Protein AF-A0A5J4ZQ30-F1 (afdb_monomer_lite)

Structure (mmCIF, N/CA/C/O backbone):
data_AF-A0A5J4ZQ30-F1
#
_entry.id   AF-A0A5J4ZQ30-F1
#
loop_
_atom_site.group_PDB
_atom_site.id
_atom_site.type_symbol
_atom_site.label_atom_id
_atom_site.label_alt_id
_atom_site.label_comp_id
_atom_site.label_asym_id
_atom_site.label_entity_id
_atom_site.label_seq_id
_atom_site.pdbx_PDB_ins_code
_atom_site.Cartn_x
_atom_site.Cartn_y
_atom_site.Cartn_z
_atom_site.occupancy
_atom_site.B_iso_or_equiv
_atom_site.auth_seq_id
_atom_site.auth_comp_id
_atom_site.auth_asym_id
_atom_site.auth_atom_id
_atom_site.pdbx_PDB_model_num
ATOM 1 N N . MET A 1 1 ? -1.493 -7.042 -0.858 1.00 47.53 1 MET A N 1
ATOM 2 C CA . MET A 1 1 ? -2.276 -6.103 -0.023 1.00 47.53 1 MET A CA 1
ATOM 3 C C . MET A 1 1 ? -3.724 -6.151 -0.494 1.00 47.53 1 MET A C 1
ATOM 5 O O . MET A 1 1 ? -3.952 -6.159 -1.697 1.00 47.53 1 MET A O 1
ATOM 9 N N . LEU A 1 2 ? -4.691 -6.292 0.412 1.00 52.88 2 LEU A N 1
ATOM 10 C CA . LEU A 1 2 ? -6.109 -6.407 0.055 1.00 52.88 2 LEU A CA 1
ATOM 11 C C . LEU A 1 2 ? -6.750 -5.019 0.089 1.00 52.88 2 LEU A C 1
ATOM 13 O O . LEU A 1 2 ? -6.665 -4.345 1.110 1.00 52.88 2 LEU A O 1
ATOM 17 N N . LEU A 1 3 ? -7.400 -4.600 -0.999 1.00 56.97 3 LEU A N 1
ATOM 18 C CA . LEU A 1 3 ? -8.279 -3.435 -0.944 1.00 56.97 3 LEU A CA 1
ATOM 19 C C . LEU A 1 3 ? -9.599 -3.862 -0.299 1.00 56.97 3 LEU A C 1
ATOM 21 O O . LEU A 1 3 ? -10.308 -4.726 -0.824 1.00 56.97 3 LEU A O 1
ATOM 25 N N . LEU A 1 4 ? -9.902 -3.265 0.847 1.00 64.25 4 LEU A N 1
ATOM 26 C CA . LEU A 1 4 ? -11.164 -3.429 1.553 1.00 64.25 4 LEU A CA 1
ATOM 27 C C . LEU A 1 4 ? -12.031 -2.214 1.235 1.00 64.25 4 LEU A C 1
ATOM 29 O O . LEU A 1 4 ? -11.606 -1.080 1.433 1.00 64.25 4 LEU A O 1
ATOM 33 N N . ILE A 1 5 ? -13.229 -2.450 0.705 1.00 61.44 5 ILE A N 1
ATOM 34 C CA . ILE A 1 5 ? -14.164 -1.377 0.368 1.00 61.44 5 ILE A CA 1
ATOM 35 C C . ILE A 1 5 ? -15.207 -1.301 1.482 1.00 61.44 5 ILE A C 1
ATOM 37 O O . ILE A 1 5 ? -15.961 -2.256 1.685 1.00 61.44 5 ILE A O 1
ATOM 41 N N . ILE A 1 6 ? -15.254 -0.166 2.185 1.00 65.19 6 ILE A N 1
ATOM 42 C CA . ILE A 1 6 ? -16.425 0.235 2.972 1.00 65.19 6 ILE A CA 1
ATOM 43 C C . ILE A 1 6 ? -17.376 0.951 2.020 1.00 65.19 6 ILE A C 1
ATOM 45 O O . ILE A 1 6 ? -16.995 1.910 1.355 1.00 65.19 6 ILE A O 1
ATOM 49 N N . LEU A 1 7 ? -18.614 0.472 1.942 1.00 67.00 7 LEU A N 1
ATOM 50 C CA . LEU A 1 7 ? -19.614 1.005 1.014 1.00 67.00 7 LEU A CA 1
ATOM 51 C C . LEU A 1 7 ? -20.437 2.159 1.600 1.00 67.00 7 LEU A C 1
ATOM 53 O O . LEU A 1 7 ? -21.096 2.871 0.850 1.00 67.00 7 LEU A O 1
ATOM 57 N N . LEU A 1 8 ? -20.417 2.339 2.923 1.00 81.00 8 LEU A N 1
ATOM 58 C CA . LEU A 1 8 ? -21.284 3.278 3.632 1.00 81.00 8 LEU A CA 1
ATOM 59 C C . LEU A 1 8 ? -20.467 4.245 4.487 1.00 81.00 8 LEU A C 1
ATOM 61 O O . LEU A 1 8 ? -19.698 3.821 5.349 1.00 81.00 8 LEU A O 1
ATOM 65 N N . GLN A 1 9 ? -20.699 5.542 4.291 1.00 84.75 9 GLN A N 1
ATOM 66 C CA . GLN A 1 9 ? -20.077 6.609 5.078 1.00 84.75 9 GLN A CA 1
ATOM 67 C C . GLN A 1 9 ? -20.341 6.447 6.583 1.00 84.75 9 GLN A C 1
ATOM 69 O O . GLN A 1 9 ? -19.424 6.595 7.382 1.00 84.75 9 GLN A O 1
ATOM 74 N N . SER A 1 10 ? -21.554 6.042 6.966 1.00 88.12 10 SER A N 1
ATOM 75 C CA . SER A 1 10 ? -21.931 5.832 8.370 1.00 88.12 10 SER A CA 1
ATOM 76 C C . SER A 1 10 ? -21.100 4.754 9.076 1.00 88.12 10 SER A C 1
ATOM 78 O O . SER A 1 10 ? -20.827 4.862 10.269 1.00 88.12 10 SER A O 1
ATOM 80 N N . LEU A 1 11 ? -20.650 3.720 8.355 1.00 89.31 11 LEU A N 1
ATOM 81 C CA . LEU A 1 11 ? -19.753 2.704 8.916 1.00 89.31 11 LEU A CA 1
ATOM 82 C C . LEU A 1 11 ? -18.350 3.266 9.150 1.00 89.31 11 LEU A C 1
ATOM 84 O O . LEU A 1 11 ? -17.712 2.899 10.133 1.00 89.31 11 LEU A O 1
ATOM 88 N N . LEU A 1 12 ? -17.881 4.160 8.273 1.00 88.44 12 LEU A N 1
ATOM 89 C CA . LEU A 1 12 ? -16.599 4.838 8.449 1.00 88.44 12 LEU A CA 1
ATOM 90 C C . LEU A 1 12 ? -16.647 5.799 9.645 1.00 88.44 12 LEU A C 1
ATOM 92 O O . LEU A 1 12 ? -15.749 5.776 10.480 1.00 88.44 12 LEU A O 1
ATOM 96 N N . GLU A 1 13 ? -17.719 6.582 9.767 1.00 90.81 13 GLU A N 1
ATOM 97 C CA . GLU A 1 13 ? -17.960 7.467 10.914 1.00 90.81 13 GLU A CA 1
ATOM 98 C C . GLU A 1 13 ? -18.007 6.686 12.232 1.00 90.81 13 GLU A C 1
ATOM 100 O O . GLU A 1 13 ? -17.417 7.115 13.221 1.00 90.81 13 GLU A O 1
ATOM 105 N N . LYS A 1 14 ? -18.629 5.498 12.231 1.00 92.25 14 LYS A N 1
ATOM 106 C CA . LYS A 1 14 ? -18.677 4.609 13.400 1.00 92.25 14 LYS A CA 1
ATOM 107 C C . LYS A 1 14 ? -17.282 4.193 13.879 1.00 92.25 14 LYS A C 1
ATOM 109 O O . LYS A 1 14 ? -17.037 4.172 15.082 1.00 92.25 14 LYS A O 1
ATOM 114 N N . ILE A 1 15 ? -16.378 3.838 12.963 1.00 94.38 15 ILE A N 1
ATOM 115 C CA . ILE A 1 15 ? -15.047 3.326 13.332 1.00 94.38 15 ILE A CA 1
ATOM 116 C C . ILE A 1 15 ? -14.009 4.424 13.536 1.00 94.38 15 ILE A C 1
ATOM 118 O O . ILE A 1 15 ? -13.027 4.177 14.230 1.00 94.38 15 ILE A O 1
ATOM 122 N N . ALA A 1 16 ? -14.197 5.610 12.950 1.00 94.19 16 ALA A N 1
ATOM 123 C CA . ALA A 1 16 ? -13.187 6.667 12.921 1.00 94.19 16 ALA A CA 1
ATOM 124 C C . ALA A 1 16 ? -12.626 7.045 14.310 1.00 94.19 16 ALA A C 1
ATOM 126 O O . ALA A 1 16 ? -11.402 7.119 14.429 1.00 94.19 16 ALA A O 1
ATOM 127 N N . PRO A 1 17 ? -13.437 7.199 15.382 1.00 95.81 17 PRO A N 1
ATOM 128 C CA . PRO A 1 17 ? -12.906 7.521 16.709 1.00 95.81 17 PRO A CA 1
ATOM 129 C C . PRO A 1 17 ? -12.007 6.413 17.275 1.00 95.81 17 PRO A C 1
ATOM 131 O O . PRO A 1 17 ? -10.926 6.678 17.798 1.00 95.81 17 PRO A O 1
ATOM 134 N N . THR A 1 18 ? -12.429 5.154 17.139 1.00 96.75 18 THR A N 1
ATOM 135 C CA . THR A 1 18 ? -11.664 3.992 17.615 1.00 96.75 18 THR A CA 1
ATOM 136 C C . THR A 1 18 ? -10.419 3.758 16.773 1.00 96.75 18 THR A C 1
ATOM 138 O O . THR A 1 18 ? -9.367 3.454 17.323 1.00 96.75 18 THR A O 1
ATOM 141 N N . TRP A 1 19 ? -10.514 3.944 15.457 1.00 96.38 19 TRP A N 1
ATOM 142 C CA . TRP A 1 19 ? -9.368 3.879 14.560 1.00 96.38 19 TRP A CA 1
ATOM 143 C C . TRP A 1 19 ? -8.306 4.903 14.958 1.00 96.38 19 TRP A C 1
ATOM 145 O O . TRP A 1 19 ? -7.162 4.516 15.168 1.00 96.38 19 TRP A O 1
ATOM 155 N N . MET A 1 20 ? -8.689 6.167 15.158 1.00 95.19 20 MET A N 1
ATOM 156 C CA . MET A 1 20 ? -7.768 7.211 15.614 1.00 95.19 20 MET A CA 1
ATOM 157 C C . MET A 1 20 ? -7.118 6.846 16.953 1.00 95.19 20 MET A C 1
ATOM 159 O O . MET A 1 20 ? -5.899 6.911 17.090 1.00 95.19 20 MET A O 1
ATOM 163 N N . SER A 1 21 ? -7.919 6.409 17.929 1.00 96.81 21 SER A N 1
ATOM 164 C CA . SER A 1 21 ? -7.415 6.042 19.254 1.00 96.81 21 SER A CA 1
ATOM 165 C C . SER A 1 21 ? -6.428 4.875 19.213 1.00 96.81 21 SER A C 1
ATOM 167 O O . SER A 1 21 ? -5.428 4.913 19.925 1.00 96.81 21 SER A O 1
ATOM 169 N N . ILE A 1 22 ? -6.695 3.844 18.405 1.00 95.19 22 ILE A N 1
ATOM 170 C CA . ILE A 1 22 ? -5.803 2.686 18.271 1.00 95.19 22 ILE A CA 1
ATOM 171 C C . ILE A 1 22 ? -4.525 3.085 17.548 1.00 95.19 22 ILE A C 1
ATOM 173 O O . ILE A 1 22 ? -3.449 2.739 18.019 1.00 95.19 22 ILE A O 1
ATOM 177 N N . SER A 1 23 ? -4.626 3.832 16.445 1.00 94.50 23 SER A N 1
ATOM 178 C CA . SER A 1 23 ? -3.451 4.286 15.698 1.00 94.50 23 SER A CA 1
ATOM 179 C C . SER A 1 23 ? -2.521 5.107 16.590 1.00 94.50 23 SER A C 1
ATOM 181 O O . SER A 1 23 ? -1.344 4.790 16.681 1.00 94.50 23 SER A O 1
ATOM 183 N N . LEU A 1 24 ? -3.048 6.081 17.342 1.00 94.88 24 LEU A N 1
ATOM 184 C CA . LEU A 1 24 ? -2.242 6.856 18.293 1.00 94.88 24 LEU A CA 1
ATOM 185 C C . LEU A 1 24 ? -1.644 5.985 19.403 1.00 94.88 24 LEU A C 1
ATOM 187 O O . LEU A 1 24 ? -0.490 6.173 19.777 1.00 94.88 24 LEU A O 1
ATOM 191 N N . GLY A 1 25 ? -2.418 5.029 19.924 1.00 95.62 25 GLY A N 1
ATOM 192 C CA . GLY A 1 25 ? -1.939 4.096 20.941 1.00 95.62 25 GLY A CA 1
ATOM 193 C C . GLY A 1 25 ? -0.770 3.247 20.446 1.00 95.62 25 GLY A C 1
ATOM 194 O O . GLY A 1 25 ? 0.224 3.125 21.151 1.00 95.62 25 GLY A O 1
ATOM 195 N N . MET A 1 26 ? -0.864 2.718 19.223 1.00 94.31 26 MET A N 1
ATOM 196 C CA . MET A 1 26 ? 0.211 1.938 18.610 1.00 94.31 26 MET A CA 1
ATOM 197 C C . MET A 1 26 ? 1.423 2.818 18.263 1.00 94.31 26 MET A C 1
ATOM 199 O O . MET A 1 26 ? 2.554 2.403 18.451 1.00 94.31 26 MET A O 1
ATOM 203 N N . THR A 1 27 ? 1.224 4.047 17.778 1.00 93.25 27 THR A N 1
ATOM 204 C CA . THR A 1 27 ? 2.344 4.962 17.488 1.00 93.25 27 THR A CA 1
ATOM 205 C C . THR A 1 27 ? 3.114 5.345 18.753 1.00 93.25 27 THR A C 1
ATOM 207 O O . THR A 1 27 ? 4.331 5.499 18.718 1.00 93.25 27 THR A O 1
ATOM 210 N N . ASN A 1 28 ? 2.421 5.493 19.883 1.00 95.38 28 ASN A N 1
ATOM 211 C CA . ASN A 1 28 ? 3.051 5.849 21.156 1.00 95.38 28 ASN A CA 1
ATOM 212 C C . ASN A 1 28 ? 3.705 4.655 21.868 1.00 95.38 28 ASN A C 1
ATOM 214 O O . ASN A 1 28 ? 4.413 4.850 22.857 1.00 95.38 28 ASN A O 1
ATOM 218 N N . ASP A 1 29 ? 3.459 3.434 21.401 1.00 95.69 29 ASP A N 1
ATOM 219 C CA . ASP A 1 29 ? 4.046 2.220 21.945 1.00 95.69 29 ASP A CA 1
ATOM 220 C C . ASP A 1 29 ? 5.260 1.791 21.110 1.00 95.69 29 ASP A C 1
ATOM 222 O O . ASP A 1 29 ? 5.173 1.518 19.915 1.00 95.69 29 ASP A O 1
ATOM 226 N N . GLN A 1 30 ? 6.427 1.721 21.754 1.00 95.25 30 GLN A N 1
ATOM 227 C CA . GLN A 1 30 ? 7.700 1.511 21.061 1.00 95.25 30 GLN A CA 1
ATOM 228 C C . GLN A 1 30 ? 7.784 0.148 20.357 1.00 95.25 30 GLN A C 1
ATOM 230 O O . GLN A 1 30 ? 8.472 0.021 19.341 1.00 95.25 30 GLN A O 1
ATOM 235 N N . GLU A 1 31 ? 7.128 -0.883 20.894 1.0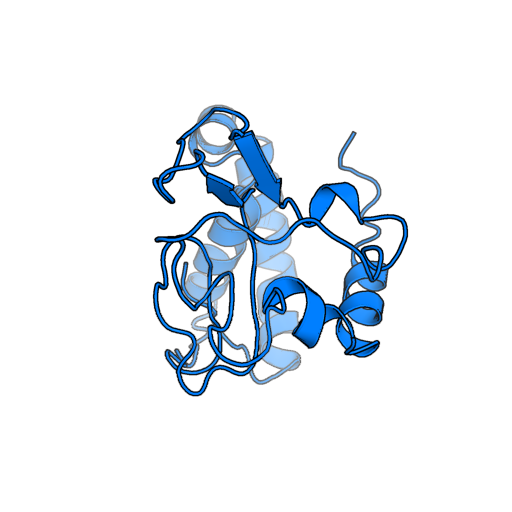0 95.50 31 GLU A N 1
ATOM 236 C CA . GLU A 1 31 ? 7.141 -2.219 20.301 1.00 95.50 31 GLU A CA 1
ATOM 237 C C . GLU A 1 31 ? 6.321 -2.243 19.009 1.00 95.50 31 GLU A C 1
ATOM 239 O O . GLU A 1 31 ? 6.813 -2.677 17.962 1.00 95.50 31 GLU A O 1
ATOM 244 N N . THR A 1 32 ? 5.095 -1.729 19.061 1.00 92.25 32 THR A N 1
ATOM 245 C CA . THR A 1 32 ? 4.185 -1.708 17.917 1.00 92.25 32 THR A CA 1
ATOM 246 C C . THR A 1 32 ? 4.606 -0.700 16.850 1.00 92.25 32 THR A C 1
ATOM 248 O O . THR A 1 32 ? 4.570 -1.052 15.668 1.00 92.25 32 THR A O 1
ATOM 251 N N . ASP A 1 33 ? 5.099 0.486 17.213 1.00 91.81 33 ASP A N 1
ATOM 252 C CA . ASP A 1 33 ? 5.647 1.447 16.248 1.00 91.81 33 ASP A CA 1
ATOM 253 C C . ASP A 1 33 ? 6.850 0.860 15.495 1.00 91.81 33 ASP A C 1
ATOM 255 O O . ASP A 1 33 ? 6.905 0.882 14.264 1.00 91.81 33 ASP A O 1
ATOM 259 N N . LYS A 1 34 ? 7.769 0.195 16.206 1.00 93.25 34 LYS A N 1
ATOM 260 C CA . LYS A 1 34 ? 8.910 -0.483 15.576 1.00 93.25 34 LYS A CA 1
ATOM 261 C C . LYS A 1 34 ? 8.481 -1.658 14.692 1.00 93.25 34 LYS A C 1
ATOM 263 O O . LYS A 1 34 ? 9.092 -1.889 13.648 1.00 93.25 34 LYS A O 1
ATOM 268 N N . ALA A 1 35 ? 7.478 -2.425 15.115 1.00 92.88 35 ALA A N 1
ATOM 269 C CA . ALA A 1 35 ? 7.018 -3.607 14.393 1.00 92.88 35 ALA A CA 1
ATOM 270 C C . ALA A 1 35 ? 6.234 -3.259 13.118 1.00 92.88 35 ALA A C 1
ATOM 272 O O . ALA A 1 35 ? 6.419 -3.907 12.086 1.00 92.88 35 ALA A O 1
ATOM 273 N N . PHE A 1 36 ? 5.357 -2.255 13.178 1.00 89.25 36 PHE A N 1
ATOM 274 C CA . PHE A 1 36 ? 4.434 -1.929 12.089 1.00 89.25 36 PHE A CA 1
ATOM 275 C C . PHE A 1 36 ? 4.852 -0.693 11.285 1.00 89.25 36 PHE A C 1
ATOM 277 O O . PHE A 1 36 ? 4.559 -0.625 10.089 1.00 89.25 36 PHE A O 1
ATOM 284 N N . GLY A 1 37 ? 5.553 0.265 11.891 1.00 90.88 37 GLY A N 1
ATOM 285 C CA . GLY A 1 37 ? 6.054 1.473 11.238 1.00 90.88 37 GLY A CA 1
ATOM 286 C C . GLY A 1 37 ? 4.998 2.188 10.391 1.00 90.88 37 GLY A C 1
ATOM 287 O O . GLY A 1 37 ? 3.845 2.342 10.780 1.00 90.88 37 GLY A O 1
ATOM 288 N N . TRP A 1 38 ? 5.363 2.575 9.167 1.00 84.50 38 TRP A N 1
ATOM 289 C CA . TRP A 1 38 ? 4.512 3.386 8.284 1.00 84.50 38 TRP A CA 1
ATOM 290 C C . TRP A 1 38 ? 3.193 2.722 7.829 1.00 84.50 38 TRP A C 1
ATOM 292 O O . TRP A 1 38 ? 2.347 3.408 7.260 1.00 84.50 38 TRP A O 1
ATOM 302 N N . VAL A 1 39 ? 2.993 1.413 8.047 1.00 87.75 39 VAL A N 1
ATOM 303 C CA . VAL A 1 39 ? 1.720 0.716 7.743 1.00 87.75 39 VAL A CA 1
ATOM 304 C C . VAL A 1 39 ? 0.807 0.558 8.962 1.00 87.75 39 VAL A C 1
ATOM 306 O O . VAL A 1 39 ? -0.282 -0.003 8.842 1.00 87.75 39 VAL A O 1
ATOM 309 N N . LEU A 1 40 ? 1.216 1.049 10.129 1.00 92.31 40 LEU A N 1
ATOM 310 C CA . LEU A 1 40 ? 0.507 0.912 11.401 1.00 92.31 40 LEU A CA 1
ATOM 311 C C . LEU A 1 40 ? -0.947 1.384 11.346 1.00 92.31 40 LEU A C 1
ATOM 313 O O . LEU A 1 40 ? -1.832 0.665 11.805 1.00 92.31 40 LEU A O 1
ATOM 317 N N . GLU A 1 41 ? -1.233 2.518 10.702 1.00 90.06 41 GLU A N 1
ATOM 318 C CA . GLU A 1 41 ? -2.609 3.016 10.573 1.00 90.06 41 GLU A CA 1
ATOM 319 C C . GLU A 1 41 ? -3.532 2.030 9.838 1.00 90.06 41 GLU A C 1
ATOM 321 O O . GLU A 1 41 ? -4.725 1.956 10.142 1.00 90.06 41 GLU A O 1
ATOM 326 N N . MET A 1 42 ? -2.996 1.230 8.904 1.00 90.81 42 MET A N 1
ATOM 327 C CA . MET A 1 42 ? -3.764 0.192 8.207 1.00 90.81 42 MET A CA 1
ATOM 328 C C . MET A 1 42 ? -4.154 -0.948 9.155 1.00 90.81 42 MET A C 1
ATOM 330 O O . MET A 1 42 ? -5.248 -1.505 9.034 1.00 90.81 42 MET A O 1
ATOM 334 N N . TYR A 1 43 ? -3.281 -1.282 10.109 1.00 91.88 43 TYR A N 1
ATOM 335 C CA . TYR A 1 43 ? -3.586 -2.243 11.168 1.00 91.88 43 TYR A CA 1
ATOM 336 C C . TYR A 1 43 ? -4.568 -1.652 12.179 1.00 91.88 43 TYR A C 1
ATOM 338 O O . TYR A 1 43 ? -5.548 -2.316 12.511 1.00 91.88 43 TYR A O 1
ATOM 346 N N . GLY A 1 44 ? -4.387 -0.390 12.580 1.00 93.56 44 GLY A N 1
ATOM 347 C CA . GLY A 1 44 ? -5.339 0.324 13.433 1.00 93.56 44 GLY A CA 1
ATOM 348 C C . GLY A 1 44 ? -6.755 0.317 12.848 1.00 93.56 44 GLY A C 1
ATOM 349 O O . GLY A 1 44 ? -7.722 0.023 13.551 1.00 93.56 44 GLY A O 1
ATOM 350 N N . TYR A 1 45 ? -6.881 0.524 11.533 1.00 92.12 45 TYR A N 1
ATOM 351 C CA . TYR A 1 45 ? -8.152 0.414 10.814 1.00 92.12 45 TYR A CA 1
ATOM 352 C C . TYR A 1 45 ? -8.745 -1.002 10.872 1.00 92.12 45 TYR A C 1
ATOM 354 O O . TYR A 1 45 ? -9.952 -1.161 11.082 1.00 92.12 45 TYR A O 1
ATOM 362 N N . ALA A 1 46 ? -7.922 -2.038 10.679 1.00 91.69 46 ALA A N 1
ATOM 363 C CA . ALA A 1 46 ? -8.376 -3.427 10.716 1.00 91.69 46 ALA A CA 1
ATOM 364 C C . ALA A 1 46 ? -8.886 -3.814 12.113 1.00 91.69 46 ALA A C 1
ATOM 366 O O . ALA A 1 46 ? -9.956 -4.415 12.232 1.00 91.69 46 ALA A O 1
ATOM 367 N N . VAL A 1 47 ? -8.168 -3.411 13.167 1.00 93.75 47 VAL A N 1
ATOM 368 C CA . VAL A 1 47 ? -8.576 -3.643 14.558 1.00 93.75 47 VAL A CA 1
ATOM 369 C C . VAL A 1 47 ? -9.864 -2.881 14.871 1.00 93.75 47 VAL A C 1
ATOM 371 O O . VAL A 1 47 ? -10.822 -3.490 15.343 1.00 93.75 47 VAL A O 1
ATOM 374 N N . ALA A 1 48 ? -9.943 -1.588 14.542 1.00 94.94 48 ALA A N 1
ATOM 375 C CA . ALA A 1 48 ? -11.152 -0.792 14.756 1.00 94.94 48 ALA A CA 1
ATOM 376 C C . ALA A 1 48 ? -12.365 -1.380 14.019 1.00 94.94 48 ALA 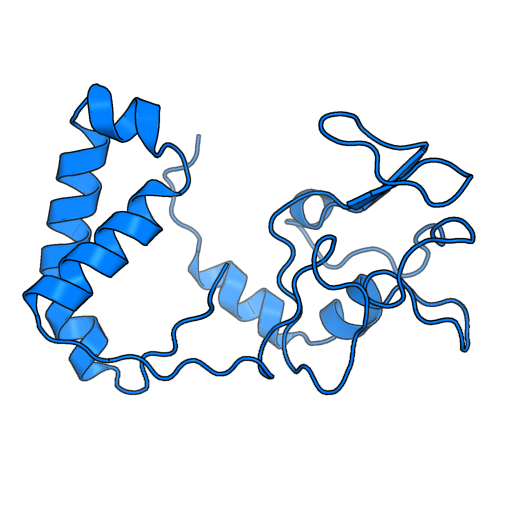A C 1
ATOM 378 O O . ALA A 1 48 ? -13.442 -1.518 14.595 1.00 94.94 48 ALA A O 1
ATOM 379 N N . SER A 1 49 ? -12.187 -1.794 12.764 1.00 93.00 49 SER A N 1
ATOM 380 C CA . SER A 1 49 ? -13.251 -2.440 11.994 1.00 93.00 49 SER A CA 1
ATOM 381 C C . SER A 1 49 ? -13.736 -3.732 12.654 1.00 93.00 49 SER A C 1
ATOM 383 O O . SER A 1 49 ? -14.944 -3.953 12.739 1.00 93.00 49 SER A O 1
ATOM 385 N N . SER A 1 50 ? -12.806 -4.553 13.156 1.00 93.31 50 SER A N 1
ATOM 386 C CA . SER A 1 50 ? -13.114 -5.799 13.865 1.00 93.31 50 SER A CA 1
ATOM 387 C C . SER A 1 50 ? -13.908 -5.542 15.150 1.00 93.31 50 SER A C 1
ATOM 389 O O . SER A 1 50 ? -14.968 -6.135 15.345 1.00 93.31 50 SER A O 1
ATOM 391 N N . LEU A 1 51 ? -13.467 -4.585 15.976 1.00 95.88 51 LEU A N 1
ATOM 392 C CA . LEU A 1 51 ? -14.136 -4.213 17.231 1.00 95.88 51 LEU A CA 1
ATOM 393 C C . LEU A 1 51 ? -15.575 -3.723 17.022 1.00 95.88 51 LEU A C 1
ATOM 395 O O . LEU A 1 51 ? -16.441 -3.946 17.862 1.00 95.88 51 LEU A O 1
ATOM 399 N N . HIS A 1 52 ? -15.840 -3.068 15.891 1.00 93.75 52 HIS A N 1
ATOM 400 C CA . HIS A 1 52 ? -17.156 -2.516 15.557 1.00 93.75 52 HIS A CA 1
ATOM 401 C C . HIS A 1 52 ? -18.021 -3.431 14.685 1.00 93.75 52 HIS A C 1
ATOM 403 O O . HIS A 1 52 ? -19.129 -3.028 14.305 1.00 93.75 52 HIS A O 1
ATOM 409 N N . GLY A 1 53 ? -17.534 -4.632 14.357 1.00 92.12 53 GLY A N 1
ATOM 410 C CA . GLY A 1 53 ? -18.231 -5.607 13.516 1.00 92.12 53 GLY A CA 1
ATOM 411 C C . GLY A 1 53 ? -18.427 -5.157 12.065 1.00 92.12 53 GLY A C 1
ATOM 412 O O . GLY A 1 53 ? -19.372 -5.600 11.410 1.00 92.12 53 GLY A O 1
ATOM 413 N N . VAL A 1 54 ? -17.579 -4.258 11.555 1.00 90.88 54 VAL A N 1
ATOM 414 C CA . VAL A 1 54 ? -17.662 -3.773 10.170 1.00 90.88 54 VAL A CA 1
ATOM 415 C C . VAL A 1 54 ? -17.169 -4.854 9.214 1.00 90.88 54 VAL A C 1
ATOM 417 O O . VAL A 1 54 ? -16.044 -5.334 9.322 1.00 90.88 54 VAL A O 1
ATOM 420 N N . GLN A 1 55 ? -18.022 -5.213 8.256 1.00 86.38 55 GLN A N 1
ATOM 421 C CA . GLN A 1 55 ? -17.718 -6.185 7.209 1.00 86.38 55 GLN A CA 1
ATOM 422 C C . GLN A 1 55 ? -17.269 -5.482 5.9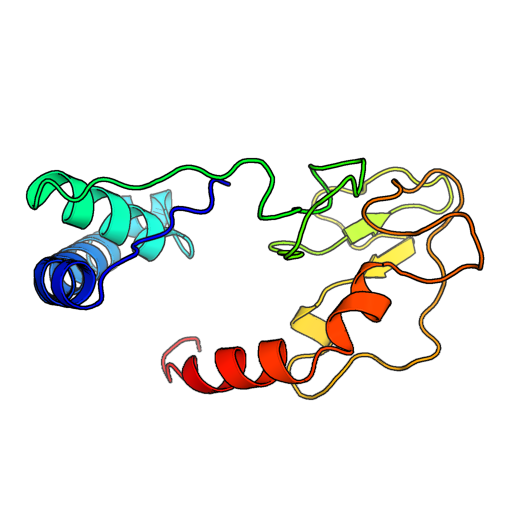27 1.00 86.38 55 GLN A C 1
ATOM 424 O O . GLN A 1 55 ? -17.779 -4.416 5.573 1.00 86.38 55 GLN A O 1
ATOM 429 N N . HIS A 1 56 ? -16.361 -6.116 5.188 1.00 84.56 56 HIS A N 1
ATOM 430 C CA . HIS A 1 56 ? -15.836 -5.588 3.929 1.00 84.56 56 HIS A CA 1
ATOM 431 C C . HIS A 1 56 ? -16.097 -6.539 2.773 1.00 84.56 56 HIS A C 1
ATOM 433 O O . HIS A 1 56 ? -15.982 -7.758 2.899 1.00 84.56 56 HIS A O 1
ATOM 439 N N . ILE A 1 57 ? -16.349 -5.967 1.595 1.00 83.44 57 ILE A N 1
ATOM 440 C CA . ILE A 1 57 ? -16.389 -6.740 0.355 1.00 83.44 57 ILE A CA 1
ATOM 441 C C . ILE A 1 57 ? -14.994 -6.757 -0.257 1.00 83.44 57 ILE A C 1
ATOM 443 O O . ILE A 1 57 ? -14.432 -5.719 -0.613 1.00 83.44 57 ILE A O 1
ATOM 447 N N . ARG A 1 58 ? -14.444 -7.959 -0.436 1.00 78.25 58 ARG A N 1
ATOM 448 C CA . ARG A 1 58 ? -13.169 -8.157 -1.125 1.00 78.25 58 ARG A CA 1
ATOM 449 C C . ARG A 1 58 ? -13.396 -8.306 -2.628 1.00 78.25 58 ARG A C 1
ATOM 451 O O . ARG A 1 58 ? -13.819 -9.363 -3.095 1.00 78.25 58 ARG A O 1
ATOM 458 N N . ARG A 1 59 ? -13.034 -7.280 -3.398 1.00 78.62 59 ARG A N 1
ATOM 459 C CA . ARG A 1 59 ? -13.061 -7.307 -4.869 1.00 78.62 59 ARG A CA 1
ATOM 460 C C . ARG A 1 59 ? -11.669 -7.551 -5.436 1.00 78.62 59 ARG A C 1
ATOM 462 O O . ARG A 1 59 ? -10.874 -6.628 -5.593 1.00 78.62 59 ARG A O 1
ATOM 469 N N . LYS A 1 60 ? -11.366 -8.817 -5.742 1.00 77.44 60 LYS A N 1
ATOM 470 C CA . LYS A 1 60 ? -10.060 -9.215 -6.298 1.00 77.44 60 LYS A CA 1
ATOM 471 C C . LYS A 1 60 ? -9.793 -8.569 -7.656 1.00 77.44 60 LYS A C 1
ATOM 473 O O . LYS A 1 60 ? -8.644 -8.354 -7.997 1.00 77.44 60 LYS A O 1
ATOM 478 N N . ASP A 1 61 ? -10.831 -8.274 -8.425 1.00 79.00 61 ASP A N 1
ATOM 479 C CA . ASP A 1 61 ? -10.815 -7.684 -9.764 1.00 79.00 61 ASP A CA 1
ATOM 480 C C . ASP A 1 61 ? -10.705 -6.151 -9.771 1.00 79.00 61 ASP A C 1
ATOM 482 O O . ASP A 1 61 ? -10.646 -5.545 -10.831 1.00 79.00 61 ASP A O 1
ATOM 486 N N . PHE A 1 62 ? -10.659 -5.499 -8.610 1.00 77.75 62 PHE A N 1
ATOM 487 C CA . PHE A 1 62 ? -10.756 -4.042 -8.561 1.00 77.75 62 PHE A CA 1
ATOM 488 C C . PHE A 1 62 ? -9.415 -3.330 -8.752 1.00 77.75 62 PHE A C 1
ATOM 490 O O . PHE A 1 62 ? -9.337 -2.318 -9.450 1.00 77.75 62 PHE A O 1
ATOM 497 N N . MET A 1 63 ? -8.357 -3.875 -8.151 1.00 78.62 63 MET A N 1
ATOM 498 C CA . MET A 1 63 ? -7.053 -3.230 -8.052 1.00 78.62 63 MET A CA 1
ATOM 499 C C . MET A 1 63 ? -5.934 -4.147 -8.553 1.00 78.62 63 MET A C 1
ATOM 501 O O . MET A 1 63 ? -5.984 -5.361 -8.356 1.00 78.62 63 MET A O 1
ATOM 505 N N . LEU A 1 64 ? -4.946 -3.531 -9.193 1.00 83.06 64 LEU A N 1
ATOM 506 C CA . LEU A 1 64 ? -3.672 -4.093 -9.621 1.00 83.06 64 LEU A CA 1
ATOM 507 C C . LEU A 1 64 ? -2.552 -3.460 -8.790 1.00 83.06 64 LEU A C 1
ATOM 509 O O . LEU A 1 64 ? -2.538 -2.240 -8.617 1.00 83.06 64 LEU A O 1
ATOM 513 N N . GLN A 1 65 ? -1.596 -4.256 -8.330 1.00 81.25 65 GLN A N 1
ATOM 514 C CA . GLN A 1 65 ? -0.422 -3.802 -7.597 1.00 81.25 65 GLN A CA 1
ATOM 515 C C . GLN A 1 65 ? 0.865 -4.370 -8.215 1.00 81.25 65 GLN A C 1
ATOM 517 O O . GLN A 1 65 ? 1.346 -5.436 -7.821 1.00 81.25 65 GLN A O 1
ATOM 522 N N . PRO A 1 66 ? 1.482 -3.634 -9.151 1.00 80.88 66 PRO A N 1
ATOM 523 C CA . PRO A 1 66 ? 2.857 -3.896 -9.551 1.00 80.88 66 PRO A CA 1
ATOM 524 C C . PRO A 1 66 ? 3.795 -3.725 -8.343 1.00 80.88 66 PRO A C 1
ATOM 526 O O . PRO A 1 66 ? 3.580 -2.857 -7.494 1.00 80.88 66 PRO A O 1
ATOM 529 N N . THR A 1 67 ? 4.829 -4.547 -8.184 1.00 76.88 67 THR A N 1
ATOM 530 C CA . THR A 1 67 ? 5.386 -5.553 -9.111 1.00 76.88 67 THR A CA 1
ATOM 531 C C . THR A 1 67 ? 4.845 -6.977 -8.903 1.00 76.88 67 THR A C 1
ATOM 533 O O . THR A 1 67 ? 5.255 -7.898 -9.602 1.00 76.88 67 THR A O 1
ATOM 536 N N . TRP A 1 68 ? 3.921 -7.161 -7.953 1.00 81.31 68 TRP A N 1
ATOM 537 C CA . TRP A 1 68 ? 3.398 -8.471 -7.542 1.00 81.31 68 TRP A CA 1
ATOM 538 C C . TRP A 1 68 ? 2.384 -9.053 -8.519 1.00 81.31 68 TRP A C 1
ATOM 540 O O . TRP A 1 68 ? 2.404 -10.253 -8.784 1.00 81.31 68 TRP A O 1
ATOM 550 N N . A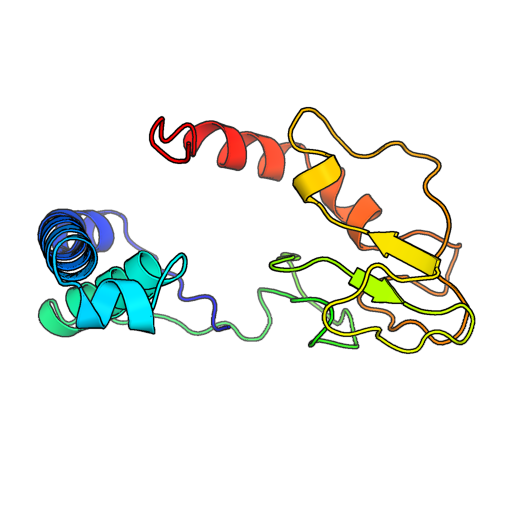SP A 1 69 ? 1.495 -8.220 -9.051 1.00 82.62 69 ASP A N 1
ATOM 551 C CA . ASP A 1 69 ? 0.600 -8.646 -10.118 1.00 82.62 69 ASP A CA 1
ATOM 552 C C . ASP A 1 69 ? 1.333 -8.527 -11.457 1.00 82.62 69 ASP A C 1
ATOM 554 O O . ASP A 1 69 ? 1.807 -7.445 -11.801 1.00 82.62 69 ASP A O 1
ATOM 558 N N . LEU A 1 70 ? 1.434 -9.621 -12.216 1.00 82.62 70 LEU A N 1
ATOM 559 C CA . LEU A 1 70 ? 2.182 -9.662 -13.483 1.00 82.62 70 LEU A CA 1
ATOM 560 C C . LEU A 1 70 ? 1.330 -9.264 -14.698 1.00 82.62 70 LEU A C 1
ATOM 562 O O . LEU A 1 70 ? 1.845 -8.736 -15.684 1.00 82.62 70 LEU A O 1
ATOM 566 N N . GLU A 1 71 ? 0.022 -9.488 -14.611 1.00 81.06 71 GLU A N 1
ATOM 567 C CA . GLU A 1 71 ? -0.938 -9.286 -15.695 1.00 81.06 71 GLU A CA 1
ATOM 568 C C . GLU A 1 71 ? -1.913 -8.162 -15.351 1.00 81.06 71 GLU A C 1
ATOM 570 O O . GLU A 1 71 ? -2.358 -8.037 -14.210 1.00 81.06 71 GLU A O 1
ATOM 575 N N . VAL A 1 72 ? -2.292 -7.356 -16.347 1.00 75.81 72 VAL A N 1
ATOM 576 C CA . VAL A 1 72 ? -3.231 -6.241 -16.136 1.00 75.81 72 VAL A CA 1
ATOM 577 C C . VAL A 1 72 ? -4.660 -6.749 -15.938 1.00 75.81 72 VAL A C 1
ATOM 579 O O . VAL A 1 72 ? -5.367 -6.255 -15.063 1.00 75.81 72 VAL A O 1
ATOM 582 N N . GLY A 1 73 ? -5.102 -7.725 -16.737 1.00 76.56 73 GLY A N 1
ATOM 583 C CA . GLY A 1 73 ? -6.470 -8.253 -16.697 1.00 76.56 73 GLY A CA 1
ATOM 584 C C . GLY A 1 73 ? -7.562 -7.173 -16.826 1.00 76.56 73 GLY A C 1
ATOM 585 O O . GLY A 1 73 ? -7.381 -6.144 -17.474 1.00 76.56 73 GLY A O 1
ATOM 586 N N . LYS A 1 74 ? -8.724 -7.406 -16.195 1.00 76.88 74 LYS A N 1
ATOM 587 C CA . LYS A 1 74 ? -9.848 -6.448 -16.112 1.00 76.88 74 LYS A CA 1
ATOM 588 C C . LYS A 1 74 ? -9.850 -5.709 -14.768 1.00 76.88 74 LYS A C 1
ATOM 590 O O . LYS A 1 74 ? -10.785 -5.862 -13.988 1.00 76.88 74 LYS A O 1
ATOM 595 N N . LYS A 1 75 ? -8.775 -4.976 -14.469 1.00 76.81 75 LYS A N 1
ATOM 596 C CA . LYS A 1 75 ? -8.640 -4.186 -13.231 1.00 76.81 75 LYS A CA 1
ATOM 597 C C . LYS A 1 75 ? -8.931 -2.712 -13.488 1.00 76.81 75 LYS A C 1
ATOM 599 O O . LYS A 1 75 ? -8.672 -2.209 -14.578 1.00 76.81 75 LYS A O 1
ATOM 604 N N . PHE A 1 76 ? -9.438 -2.016 -12.473 1.00 73.56 76 PHE A N 1
ATOM 605 C CA . PHE A 1 76 ? -9.883 -0.623 -12.596 1.00 73.56 76 PHE A CA 1
ATOM 606 C C . PHE A 1 76 ? -8.900 0.381 -11.989 1.00 73.56 76 PHE A C 1
ATOM 608 O O . PHE A 1 76 ? -8.809 1.513 -12.456 1.00 73.56 76 PHE A O 1
ATOM 615 N N . ILE A 1 77 ? -8.161 -0.021 -10.953 1.00 75.44 77 ILE A N 1
ATOM 616 C CA . ILE A 1 77 ? -7.228 0.844 -10.225 1.00 75.44 77 ILE A CA 1
ATOM 617 C C . ILE A 1 77 ? -5.833 0.231 -10.252 1.00 75.44 77 ILE A C 1
ATOM 619 O O . ILE A 1 77 ? -5.673 -0.957 -9.991 1.00 75.44 77 ILE A O 1
ATOM 623 N N . ILE A 1 78 ? -4.815 1.053 -10.500 1.00 76.00 78 ILE A N 1
ATOM 624 C CA . ILE A 1 78 ? -3.418 0.688 -10.251 1.00 76.00 78 ILE A CA 1
ATOM 625 C C . ILE A 1 78 ? -2.979 1.331 -8.941 1.00 76.00 78 ILE A C 1
ATOM 627 O O . ILE A 1 78 ? -3.073 2.549 -8.782 1.00 76.00 78 ILE A O 1
ATOM 631 N N . HIS A 1 79 ? -2.484 0.515 -8.017 1.00 76.38 79 HIS A N 1
ATOM 632 C CA . HIS A 1 79 ? -1.930 0.951 -6.748 1.00 76.38 79 HIS A CA 1
ATOM 633 C C . HIS A 1 79 ? -0.441 0.616 -6.677 1.00 76.38 79 HIS A C 1
ATOM 635 O O . HIS A 1 79 ? -0.064 -0.526 -6.432 1.00 76.38 79 HIS A O 1
ATOM 641 N N . CYS A 1 80 ? 0.418 1.621 -6.845 1.00 77.12 80 CYS A N 1
ATOM 642 C CA . CYS A 1 80 ? 1.857 1.449 -6.649 1.00 77.12 80 CYS A CA 1
ATOM 643 C C . CYS A 1 80 ? 2.215 1.781 -5.200 1.00 77.12 80 CYS A C 1
ATOM 645 O O . CYS A 1 80 ? 2.096 2.939 -4.786 1.00 77.12 80 CYS A O 1
ATOM 647 N N . THR A 1 81 ? 2.629 0.776 -4.430 1.00 75.50 81 THR A N 1
ATOM 648 C CA . THR A 1 81 ? 3.140 0.968 -3.061 1.00 75.50 81 THR A CA 1
ATOM 649 C C . THR A 1 81 ? 4.632 1.277 -3.073 1.00 75.50 81 THR A C 1
ATOM 651 O O . THR A 1 81 ? 5.083 2.159 -2.344 1.00 75.50 81 THR A O 1
ATOM 654 N N . TYR A 1 82 ? 5.376 0.583 -3.932 1.00 80.94 82 TYR A N 1
ATOM 655 C CA . TYR A 1 82 ? 6.831 0.639 -4.020 1.00 80.94 82 TYR A CA 1
ATOM 656 C C . TYR A 1 82 ? 7.284 1.050 -5.421 1.00 80.94 82 TYR A C 1
ATOM 658 O O . TYR A 1 82 ? 6.502 0.974 -6.378 1.00 80.94 82 TYR A O 1
ATOM 666 N N . GLY A 1 83 ? 8.547 1.467 -5.511 1.00 84.56 83 GLY A N 1
ATOM 667 C CA . GLY A 1 83 ? 9.250 1.633 -6.775 1.00 84.56 83 GLY A CA 1
ATOM 668 C C . GLY A 1 83 ? 9.275 0.332 -7.578 1.00 84.56 83 GLY A C 1
ATOM 669 O O . GLY A 1 83 ? 9.274 -0.775 -7.036 1.00 84.56 83 GLY A O 1
ATOM 670 N N . CYS A 1 84 ? 9.216 0.489 -8.891 1.00 87.56 84 CYS A N 1
ATOM 671 C CA . CYS A 1 84 ? 9.362 -0.562 -9.878 1.00 87.56 84 CYS A CA 1
ATOM 672 C C . CYS A 1 84 ? 10.788 -0.486 -10.421 1.00 87.56 84 CYS A C 1
ATOM 674 O O . CYS A 1 84 ? 11.062 0.299 -11.328 1.00 87.56 84 CYS A O 1
ATOM 676 N N . ASP A 1 85 ? 11.669 -1.290 -9.842 1.00 90.88 85 ASP A N 1
ATOM 677 C CA . ASP A 1 85 ? 13.099 -1.304 -10.127 1.00 90.88 85 ASP A CA 1
ATOM 678 C C . ASP A 1 85 ? 13.480 -2.570 -10.890 1.00 90.88 85 ASP A C 1
ATOM 680 O O . ASP A 1 85 ? 13.241 -3.681 -10.410 1.00 90.88 85 ASP A O 1
ATOM 684 N N . TYR A 1 86 ? 14.047 -2.400 -12.085 1.00 90.12 86 TYR A N 1
ATOM 685 C CA . TYR A 1 86 ? 14.404 -3.492 -12.985 1.00 90.12 86 TYR A CA 1
ATOM 686 C C . TYR A 1 86 ? 15.807 -3.312 -13.568 1.00 90.12 86 TYR A C 1
ATOM 688 O O . TYR A 1 86 ? 16.238 -2.197 -13.863 1.00 90.12 86 TYR A O 1
ATOM 696 N N . ASN A 1 87 ? 16.510 -4.420 -13.792 1.00 90.75 87 ASN A N 1
ATOM 697 C CA . ASN A 1 87 ? 17.718 -4.425 -14.619 1.00 90.75 87 ASN A CA 1
ATOM 698 C C . ASN A 1 87 ? 17.369 -4.470 -16.116 1.00 90.75 87 ASN A C 1
ATOM 700 O O . ASN A 1 87 ? 16.224 -4.728 -16.490 1.00 90.75 87 ASN A O 1
ATOM 704 N N . MET A 1 88 ? 18.359 -4.293 -16.994 1.00 89.62 88 MET A N 1
ATOM 705 C CA . MET A 1 88 ? 18.145 -4.302 -18.449 1.00 89.62 88 MET A CA 1
ATOM 706 C C . MET A 1 88 ? 17.680 -5.652 -19.028 1.00 89.62 88 MET A C 1
ATOM 708 O O . MET A 1 88 ? 17.272 -5.704 -20.189 1.00 89.62 88 MET A O 1
ATOM 712 N N . LYS A 1 89 ? 17.694 -6.733 -18.237 1.00 89.31 89 LYS A N 1
ATOM 713 C CA . LYS A 1 89 ? 17.125 -8.045 -18.599 1.00 89.31 89 LYS A CA 1
ATOM 714 C C . LYS A 1 89 ? 15.644 -8.186 -18.219 1.00 89.31 89 LYS A C 1
ATOM 716 O O . LYS A 1 89 ? 15.043 -9.213 -18.523 1.00 89.31 89 LYS A O 1
ATOM 721 N N . GLY A 1 90 ? 15.066 -7.182 -17.557 1.00 86.88 90 GLY A N 1
ATOM 722 C CA . GLY A 1 90 ? 13.681 -7.197 -17.089 1.00 86.88 90 GLY A CA 1
ATOM 723 C C . GLY A 1 90 ? 13.474 -7.909 -15.752 1.00 86.88 90 GLY A C 1
ATOM 724 O O . GLY A 1 90 ? 12.342 -8.250 -15.417 1.00 86.88 90 GLY A O 1
ATOM 725 N N . GLU A 1 91 ? 14.534 -8.119 -14.972 1.00 90.38 91 GLU A N 1
ATOM 726 C CA . GLU A 1 91 ? 14.476 -8.765 -13.658 1.00 90.38 91 GLU A CA 1
ATOM 727 C C . GLU A 1 91 ? 14.353 -7.713 -12.547 1.00 90.38 91 GLU A C 1
ATOM 729 O O . GLU A 1 91 ? 15.022 -6.678 -12.587 1.00 90.38 91 GLU A O 1
ATOM 734 N N . LEU A 1 92 ? 13.506 -7.981 -11.547 1.00 88.56 92 LEU A N 1
ATOM 735 C CA . LEU A 1 92 ? 13.279 -7.087 -10.407 1.00 88.56 92 LEU A CA 1
ATOM 736 C C . LEU A 1 92 ? 14.517 -6.965 -9.515 1.00 88.56 92 LEU A C 1
ATOM 738 O O . LEU A 1 92 ? 15.068 -7.971 -9.069 1.00 88.56 92 LEU A O 1
ATOM 742 N N . THR A 1 93 ? 14.893 -5.736 -9.164 1.00 88.31 93 THR A N 1
ATOM 743 C CA . THR A 1 93 ? 15.995 -5.464 -8.233 1.00 88.31 93 THR A CA 1
ATOM 744 C C . THR A 1 93 ? 15.458 -5.020 -6.875 1.00 88.31 93 THR A C 1
ATOM 746 O O . THR A 1 93 ? 15.158 -3.852 -6.644 1.00 88.31 93 THR A O 1
ATOM 749 N N . TYR A 1 94 ? 15.331 -5.961 -5.938 1.00 81.75 94 TYR A N 1
ATOM 750 C CA . TYR A 1 94 ? 14.821 -5.665 -4.596 1.00 81.75 94 TYR A CA 1
ATOM 751 C C . TYR A 1 94 ? 15.791 -4.798 -3.784 1.00 81.75 94 TYR A C 1
ATOM 753 O O . TYR A 1 94 ? 16.975 -5.113 -3.659 1.00 81.75 94 TYR A O 1
ATOM 761 N N . GLY A 1 95 ? 15.268 -3.722 -3.189 1.00 79.69 95 GLY A N 1
ATOM 762 C CA . GLY A 1 95 ? 16.010 -2.867 -2.256 1.00 79.69 95 GLY A CA 1
ATOM 763 C C . GLY A 1 95 ? 17.122 -2.027 -2.890 1.00 79.69 95 GLY A C 1
ATOM 764 O O . GLY A 1 95 ? 17.913 -1.431 -2.163 1.00 79.69 95 GLY A O 1
ATOM 765 N N . LYS A 1 96 ? 17.205 -1.981 -4.225 1.00 86.06 96 LYS A N 1
ATOM 766 C CA . LYS A 1 96 ? 18.184 -1.188 -4.974 1.00 86.06 96 LYS A CA 1
ATOM 767 C C . LYS A 1 96 ? 17.506 -0.533 -6.166 1.00 86.06 96 LYS A C 1
ATOM 769 O O . LYS A 1 96 ? 16.651 -1.153 -6.793 1.00 86.06 96 LYS A O 1
ATOM 774 N N . ILE A 1 97 ? 17.935 0.687 -6.482 1.00 85.56 97 ILE A N 1
ATOM 775 C CA . ILE A 1 97 ? 17.487 1.376 -7.691 1.00 85.56 97 ILE A CA 1
ATOM 776 C C . ILE A 1 97 ? 17.984 0.584 -8.902 1.00 85.56 97 ILE A C 1
ATOM 778 O O . ILE A 1 97 ? 19.184 0.326 -9.025 1.00 85.56 97 ILE A O 1
ATOM 782 N N . GLY A 1 98 ? 17.043 0.160 -9.742 1.00 87.88 98 GLY A N 1
ATOM 783 C CA . GLY A 1 98 ? 17.326 -0.582 -10.965 1.00 87.88 98 GLY A CA 1
ATOM 784 C C . GLY A 1 98 ? 17.905 0.314 -12.058 1.00 87.88 98 GLY A C 1
ATOM 785 O O . GLY A 1 98 ? 17.831 1.540 -11.991 1.00 87.88 98 GLY A O 1
ATOM 786 N N . GLU A 1 99 ? 18.452 -0.302 -13.106 1.00 90.06 99 GLU A N 1
ATOM 787 C CA . GLU A 1 99 ? 18.879 0.427 -14.311 1.00 90.06 99 GLU A CA 1
ATOM 788 C C . GLU A 1 99 ? 17.688 1.122 -14.986 1.00 90.06 99 GLU A C 1
ATOM 790 O O . GLU A 1 99 ? 17.807 2.236 -15.496 1.00 90.06 99 GLU A O 1
ATOM 795 N N . TRP A 1 100 ? 16.516 0.485 -14.932 1.00 89.56 100 TRP A N 1
ATOM 796 C CA . TRP A 1 100 ? 15.239 1.134 -15.164 1.00 89.56 100 TRP A CA 1
ATOM 797 C C . TRP A 1 100 ? 14.471 1.248 -13.847 1.00 89.56 100 TRP A C 1
ATOM 799 O O . TRP A 1 100 ? 14.287 0.263 -13.131 1.00 89.56 100 TRP A O 1
ATOM 809 N N . HIS A 1 101 ? 13.991 2.453 -13.558 1.00 88.50 101 HIS A N 1
ATOM 810 C CA . HIS A 1 101 ? 13.306 2.783 -12.318 1.00 88.50 101 HIS A CA 1
ATOM 811 C C . HIS A 1 101 ? 12.039 3.584 -12.603 1.00 88.50 101 HIS A C 1
ATOM 813 O O . HIS A 1 101 ? 12.055 4.572 -13.343 1.00 88.50 101 HIS A O 1
ATOM 819 N N . PHE A 1 102 ? 10.952 3.197 -11.945 1.00 86.19 102 PHE A N 1
ATOM 820 C CA . PHE A 1 102 ? 9.758 4.018 -11.843 1.00 86.19 102 PHE A CA 1
ATOM 821 C C . PHE A 1 102 ? 9.243 4.046 -10.406 1.00 86.19 102 PHE A C 1
ATOM 823 O O . PHE A 1 102 ? 8.781 3.029 -9.893 1.00 86.19 102 PHE A O 1
ATOM 830 N N . ASP A 1 103 ? 9.204 5.226 -9.793 1.00 85.31 103 ASP A N 1
ATOM 831 C CA . ASP A 1 103 ? 8.481 5.466 -8.545 1.00 85.31 103 ASP A CA 1
ATOM 832 C C . ASP A 1 103 ? 7.483 6.614 -8.730 1.00 85.31 103 ASP A C 1
ATOM 834 O O . ASP A 1 103 ? 7.818 7.710 -9.183 1.00 85.31 103 ASP A O 1
ATOM 838 N N . LYS A 1 104 ? 6.221 6.379 -8.347 1.00 78.06 104 LYS A N 1
ATOM 839 C CA . LYS A 1 104 ? 5.184 7.419 -8.381 1.00 78.06 104 LYS A CA 1
ATOM 840 C C . LYS A 1 104 ? 5.542 8.615 -7.488 1.00 78.06 104 LYS A C 1
ATOM 842 O O . LYS A 1 104 ? 5.082 9.723 -7.753 1.00 78.06 104 LYS A O 1
ATOM 847 N N . ARG A 1 105 ? 6.333 8.397 -6.430 1.00 80.88 105 ARG A N 1
ATOM 848 C CA . ARG A 1 105 ? 6.750 9.418 -5.455 1.00 80.88 105 ARG A CA 1
ATOM 849 C C . ARG A 1 105 ? 7.676 10.463 -6.079 1.00 80.88 105 ARG A C 1
ATOM 851 O O . ARG A 1 105 ? 7.703 11.599 -5.623 1.00 80.88 105 ARG A O 1
ATOM 858 N N . SER A 1 106 ? 8.345 10.135 -7.182 1.00 82.06 106 SER A N 1
ATOM 859 C CA . SER A 1 106 ? 9.106 11.106 -7.975 1.00 82.06 106 SER A CA 1
ATOM 860 C C . SER A 1 106 ? 8.211 12.143 -8.672 1.00 82.06 106 SER A C 1
ATOM 862 O O . SER A 1 106 ? 8.708 13.137 -9.191 1.00 82.06 106 SER A O 1
ATOM 864 N N . TYR A 1 107 ? 6.888 11.935 -8.674 1.00 80.56 107 TYR A N 1
ATOM 865 C CA . TYR A 1 107 ? 5.900 12.759 -9.373 1.00 80.56 107 TYR A CA 1
ATOM 866 C C . TYR A 1 107 ? 4.804 13.280 -8.424 1.00 80.56 107 TYR A C 1
ATOM 868 O O . TYR A 1 107 ? 3.633 13.368 -8.788 1.00 80.56 107 TYR A O 1
ATOM 876 N N . LEU A 1 108 ? 5.152 13.615 -7.176 1.00 76.12 108 LEU A N 1
ATOM 877 C CA . LEU A 1 108 ? 4.187 14.173 -6.212 1.00 76.12 108 LEU A CA 1
ATOM 878 C C . LEU A 1 108 ? 3.712 15.586 -6.591 1.00 76.12 108 LEU A C 1
ATOM 880 O O . LEU A 1 108 ? 2.567 15.946 -6.325 1.00 76.12 108 LEU A O 1
ATOM 884 N N . SER A 1 109 ? 4.571 16.380 -7.235 1.00 77.12 109 SER A N 1
ATOM 885 C CA . SER A 1 109 ? 4.294 17.775 -7.606 1.00 77.12 109 SER A CA 1
ATOM 886 C C . SER A 1 109 ? 3.497 17.933 -8.905 1.00 77.12 109 SER A C 1
ATOM 888 O O . SER A 1 109 ? 3.035 19.029 -9.222 1.00 77.12 109 SER A O 1
ATOM 890 N N . GLY A 1 110 ? 3.301 16.857 -9.668 1.00 71.44 110 GLY A N 1
ATOM 891 C CA . GLY A 1 110 ? 2.624 16.922 -10.955 1.00 71.44 110 GLY A CA 1
ATOM 892 C C . GLY A 1 110 ? 2.574 15.576 -11.668 1.00 71.44 110 GLY A C 1
ATOM 893 O O . GLY A 1 110 ? 3.187 14.609 -11.230 1.00 71.44 110 GLY A O 1
ATOM 894 N N . PRO A 1 111 ? 1.828 15.475 -12.776 1.00 71.31 111 PRO A N 1
ATOM 895 C CA . PRO A 1 111 ? 1.773 14.237 -13.534 1.00 71.31 111 PRO A CA 1
ATOM 896 C C . PRO A 1 111 ? 3.156 13.875 -14.098 1.00 71.31 111 PRO A C 1
ATOM 898 O O . PRO A 1 111 ? 3.905 14.778 -14.483 1.00 71.31 111 PRO A O 1
ATOM 901 N N . PRO A 1 112 ? 3.486 12.576 -14.218 1.00 71.69 112 PRO A N 1
ATOM 902 C CA . PRO A 1 112 ? 4.721 12.165 -14.858 1.00 71.69 112 PRO A CA 1
ATOM 903 C C . PRO A 1 112 ? 4.826 12.705 -16.290 1.00 71.69 112 PRO A C 1
ATOM 905 O O . PRO A 1 112 ? 3.806 12.850 -16.983 1.00 71.69 112 PRO A O 1
ATOM 908 N N . PRO A 1 113 ? 6.051 12.975 -16.768 1.00 73.56 113 PRO A N 1
ATOM 909 C CA . PRO A 1 113 ? 6.265 13.465 -18.117 1.00 73.56 113 PRO A CA 1
ATOM 910 C C . PRO A 1 113 ? 5.822 12.418 -19.149 1.00 73.56 113 PRO A C 1
ATOM 912 O O . PRO A 1 113 ? 5.798 11.212 -18.901 1.00 73.56 113 PRO A O 1
ATOM 915 N N . ARG A 1 114 ? 5.424 12.882 -20.338 1.00 70.06 114 ARG A N 1
ATOM 916 C CA . ARG A 1 114 ? 4.857 12.001 -21.376 1.00 70.06 114 ARG A CA 1
ATOM 917 C C . ARG A 1 114 ? 5.894 11.077 -22.024 1.00 70.06 114 ARG A C 1
ATOM 919 O O . ARG A 1 114 ? 5.501 10.084 -22.624 1.00 70.06 114 ARG A O 1
ATOM 926 N N . ASN A 1 115 ? 7.174 11.416 -21.914 1.00 72.56 115 ASN A N 1
ATOM 927 C CA . ASN A 1 115 ? 8.320 10.796 -22.577 1.00 72.56 115 ASN A CA 1
ATOM 928 C C . ASN A 1 115 ? 9.215 10.015 -21.597 1.00 72.56 115 ASN A C 1
ATOM 930 O O . ASN A 1 115 ? 10.437 10.111 -21.674 1.00 72.56 115 ASN A O 1
ATOM 934 N N . LEU A 1 116 ? 8.629 9.274 -20.653 1.00 73.12 116 LEU A N 1
ATOM 935 C CA . LEU A 1 116 ?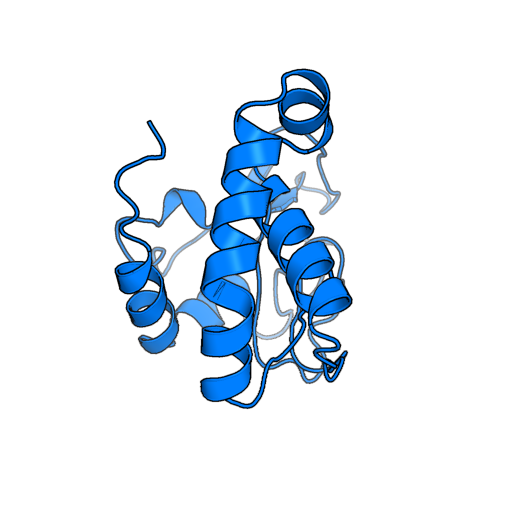 9.430 8.394 -19.799 1.00 73.12 116 LEU A CA 1
ATOM 936 C C . LEU A 1 116 ? 10.068 7.264 -20.602 1.00 73.12 116 LEU A C 1
ATOM 938 O O . LEU A 1 116 ? 9.493 6.777 -21.579 1.00 73.12 116 LEU A O 1
ATOM 942 N N . SER A 1 117 ? 11.241 6.838 -20.138 1.00 79.94 117 SER A N 1
ATOM 943 C CA . SER A 1 117 ? 11.931 5.671 -20.666 1.00 79.94 117 SER A CA 1
ATOM 944 C C . SER A 1 117 ? 11.031 4.441 -20.576 1.00 79.94 117 SER A C 1
ATOM 946 O O . SER A 1 117 ? 10.347 4.198 -19.576 1.00 79.94 117 SER A O 1
ATOM 948 N N . LEU A 1 118 ? 11.027 3.656 -21.647 1.00 81.75 118 LEU A N 1
ATOM 949 C CA . LEU A 1 118 ? 10.344 2.373 -21.660 1.00 81.75 118 LEU A CA 1
ATOM 950 C C . LEU A 1 118 ? 11.126 1.382 -20.797 1.00 81.75 118 LEU A C 1
ATOM 952 O O . LEU A 1 118 ? 12.359 1.414 -20.822 1.00 81.75 118 LEU A O 1
ATOM 956 N N . PRO A 1 119 ? 10.440 0.507 -20.052 1.00 83.44 119 PRO A N 1
ATOM 957 C CA . PRO A 1 119 ? 11.110 -0.555 -19.342 1.00 83.44 119 PRO A CA 1
ATOM 958 C C . PRO A 1 119 ? 11.742 -1.550 -20.317 1.00 83.44 119 PRO A C 1
ATOM 960 O O . PRO A 1 119 ? 11.300 -1.676 -21.467 1.00 83.44 119 PRO A O 1
ATOM 963 N N . PRO A 1 120 ? 12.760 -2.276 -19.843 1.00 86.19 120 PRO A N 1
ATOM 964 C CA . PRO A 1 120 ? 13.449 -3.275 -20.635 1.00 86.19 120 PRO A CA 1
ATOM 965 C C . PRO A 1 120 ? 12.525 -4.432 -21.052 1.00 86.19 120 PRO A C 1
ATOM 967 O O . PRO A 1 120 ? 11.484 -4.679 -20.428 1.00 86.19 120 PRO A O 1
ATOM 970 N N . PRO A 1 121 ? 12.894 -5.179 -22.109 1.00 84.06 121 PRO A N 1
ATOM 971 C CA . PRO A 1 121 ? 12.231 -6.433 -22.446 1.00 84.06 121 PRO A CA 1
ATOM 972 C C . PRO A 1 121 ? 12.229 -7.393 -21.248 1.00 84.06 121 PRO A C 1
ATOM 974 O O . PRO A 1 121 ? 13.194 -7.445 -20.496 1.00 84.06 121 PRO A O 1
ATOM 977 N N . GLY A 1 122 ? 11.150 -8.158 -21.077 1.00 82.50 122 GLY A N 1
ATOM 978 C CA . GLY A 1 122 ? 11.002 -9.105 -19.961 1.00 82.50 122 GLY A CA 1
ATOM 979 C C . GLY A 1 122 ? 10.231 -8.551 -18.761 1.00 82.50 122 GLY A C 1
ATOM 980 O O . GLY A 1 122 ? 9.711 -9.332 -17.970 1.00 82.50 122 GLY A O 1
ATOM 981 N N . VAL A 1 123 ? 10.053 -7.228 -18.678 1.00 84.69 123 VAL A N 1
ATOM 982 C CA . VAL A 1 123 ? 9.230 -6.607 -17.634 1.00 84.69 123 VAL A CA 1
ATOM 983 C C . VAL A 1 123 ? 7.743 -7.001 -17.789 1.00 84.69 123 VAL A C 1
ATOM 985 O O . VAL A 1 123 ? 7.236 -7.020 -18.918 1.00 84.69 123 VAL A O 1
ATOM 988 N N . PRO A 1 124 ? 7.023 -7.305 -16.685 1.00 85.00 124 PRO A N 1
ATOM 989 C CA . PRO A 1 124 ? 5.625 -7.733 -16.727 1.00 85.00 124 PRO A CA 1
ATOM 990 C C . PRO A 1 124 ? 4.666 -6.725 -17.371 1.00 85.00 124 PRO A C 1
ATOM 992 O O . PRO A 1 124 ? 4.878 -5.507 -17.341 1.00 85.00 124 PRO A O 1
ATOM 995 N N . GLU A 1 125 ? 3.546 -7.238 -17.891 1.00 79.00 125 GLU A N 1
ATOM 996 C CA . GLU A 1 125 ? 2.544 -6.417 -18.580 1.00 79.00 125 GLU A CA 1
ATOM 997 C C . GLU A 1 125 ? 1.935 -5.347 -17.664 1.00 79.00 125 GLU A C 1
ATOM 999 O O . GLU A 1 125 ? 1.633 -4.229 -18.088 1.00 79.00 125 GLU A O 1
ATOM 1004 N N . SER A 1 126 ? 1.797 -5.679 -16.381 1.00 76.88 126 SER A N 1
ATOM 1005 C CA . SER A 1 126 ? 1.301 -4.779 -15.341 1.00 76.88 126 SER A CA 1
ATOM 1006 C C . SER A 1 126 ? 2.088 -3.469 -15.223 1.00 76.88 126 SER A C 1
ATOM 1008 O O . SER A 1 126 ? 1.531 -2.451 -14.804 1.00 76.88 126 SER A O 1
ATOM 1010 N N . VAL A 1 127 ? 3.358 -3.473 -15.637 1.00 75.50 127 VAL A N 1
ATOM 1011 C CA . VAL A 1 127 ? 4.214 -2.287 -15.730 1.00 75.50 127 VAL A CA 1
ATOM 1012 C C . VAL A 1 127 ? 4.177 -1.710 -17.151 1.00 75.50 127 VAL A C 1
ATOM 1014 O O . VAL A 1 127 ? 4.064 -0.490 -17.314 1.00 75.50 127 VAL A O 1
ATOM 1017 N N . CYS A 1 128 ? 4.198 -2.551 -18.195 1.00 68.25 128 CYS A N 1
ATOM 1018 C CA . CYS A 1 128 ? 4.170 -2.105 -19.593 1.00 68.25 128 CYS A CA 1
ATOM 1019 C C . CYS A 1 128 ? 3.352 -2.962 -20.556 1.00 68.25 128 CYS A C 1
ATOM 1021 O O . CYS A 1 128 ? 3.546 -4.165 -20.663 1.00 68.25 128 CYS A O 1
ATOM 1023 N N . THR A 1 129 ? 2.534 -2.318 -21.393 1.00 53.72 129 THR A N 1
ATOM 1024 C CA . THR A 1 129 ? 1.792 -3.031 -22.443 1.00 53.72 129 THR A CA 1
ATOM 1025 C C . THR A 1 129 ? 2.642 -3.244 -23.699 1.00 53.72 129 THR A C 1
ATOM 1027 O O . THR A 1 129 ? 3.327 -2.337 -24.180 1.00 53.72 129 THR A O 1
ATOM 1030 N N . LYS A 1 130 ? 2.571 -4.457 -24.272 1.00 46.50 130 LYS A N 1
ATOM 1031 C CA . LYS A 1 130 ? 3.318 -4.851 -25.486 1.00 46.50 130 LYS A CA 1
ATOM 1032 C C . LYS A 1 130 ? 2.810 -4.183 -26.772 1.00 46.50 130 LYS A C 1
ATOM 1034 O O . LYS A 1 130 ? 3.563 -4.058 -27.733 1.00 46.50 130 LYS A O 1
ATOM 1039 N N . LYS A 1 131 ? 1.548 -3.740 -26.824 1.00 37.88 131 LYS A N 1
ATOM 1040 C CA . LYS A 1 131 ? 0.965 -3.088 -28.010 1.00 37.88 131 LYS A CA 1
ATOM 1041 C C . LYS A 1 131 ? 1.110 -1.567 -27.911 1.00 37.88 131 LYS A C 1
ATOM 1043 O O . LYS A 1 131 ? 0.274 -0.901 -27.314 1.00 37.88 131 LYS A O 1
ATOM 1048 N N . GLY A 1 132 ? 2.169 -1.032 -28.522 1.00 44.25 132 GLY A N 1
ATOM 1049 C CA . GLY A 1 132 ? 2.368 0.414 -28.675 1.00 44.25 132 GLY A CA 1
ATOM 1050 C C . GLY A 1 132 ? 3.216 1.087 -27.594 1.00 44.25 132 GLY A C 1
ATOM 1051 O O . GLY A 1 132 ? 3.000 2.268 -27.339 1.00 44.25 132 GLY A O 1
ATOM 1052 N N . GLN A 1 133 ? 4.152 0.348 -26.977 1.00 46.00 133 GLN A N 1
ATOM 1053 C CA . GLN A 1 133 ? 5.247 0.880 -26.149 1.00 46.00 133 GLN A CA 1
ATOM 1054 C C . GLN A 1 133 ? 4.803 2.010 -25.210 1.00 46.00 133 GLN A C 1
ATOM 1056 O O . GLN A 1 133 ? 5.247 3.154 -25.302 1.00 46.00 133 GLN A O 1
ATOM 1061 N N . ARG A 1 134 ? 3.866 1.702 -24.311 1.00 49.34 134 ARG A N 1
ATOM 1062 C CA . ARG A 1 134 ? 3.393 2.677 -23.336 1.00 49.34 134 ARG A CA 1
ATOM 1063 C C . ARG A 1 134 ? 3.307 2.062 -21.954 1.00 49.34 134 ARG A C 1
ATOM 1065 O O . ARG A 1 134 ? 2.631 1.057 -21.742 1.00 49.34 134 ARG A O 1
ATOM 1072 N N . CYS A 1 135 ? 3.970 2.717 -21.006 1.00 54.91 135 CYS A N 1
ATOM 1073 C CA . CYS A 1 135 ? 3.906 2.347 -19.603 1.00 54.91 135 CYS A CA 1
ATOM 1074 C C . CYS A 1 135 ? 2.468 2.472 -19.096 1.00 54.91 135 CYS A C 1
ATOM 1076 O O . CYS A 1 135 ? 1.854 3.543 -19.175 1.00 54.91 135 CYS A O 1
ATOM 1078 N N . GLN A 1 136 ? 1.914 1.353 -18.620 1.00 59.25 136 GLN A N 1
ATOM 1079 C CA . GLN A 1 136 ? 0.521 1.275 -18.182 1.00 59.25 136 GLN A CA 1
ATOM 1080 C C . GLN A 1 136 ? 0.303 2.187 -16.970 1.00 59.25 136 GLN A C 1
ATOM 1082 O O . GLN A 1 136 ? -0.725 2.867 -16.885 1.00 59.25 136 GLN A O 1
ATOM 1087 N N . LEU A 1 137 ? 1.335 2.309 -16.126 1.00 60.62 137 LEU A N 1
ATOM 1088 C CA . LEU A 1 137 ? 1.423 3.270 -15.026 1.00 60.62 137 LEU A CA 1
ATOM 1089 C C . LEU A 1 137 ? 1.153 4.706 -15.513 1.00 60.62 137 LEU A C 1
ATOM 1091 O O . LEU A 1 137 ? 0.397 5.441 -14.890 1.00 60.62 137 LEU A O 1
ATOM 1095 N N . LEU A 1 138 ? 1.665 5.087 -16.687 1.00 55.25 138 LEU A N 1
ATOM 1096 C CA . LEU A 1 138 ? 1.490 6.428 -17.268 1.00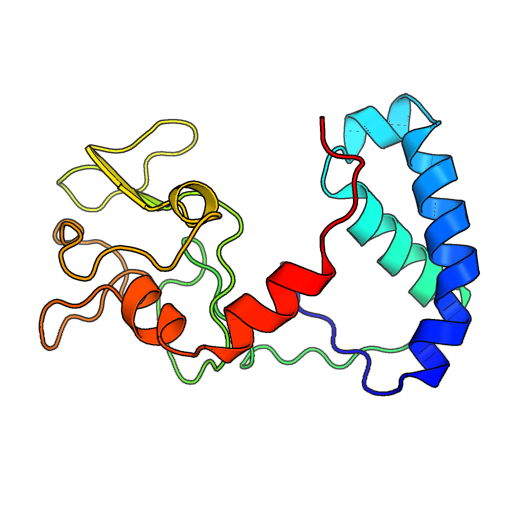 55.25 138 LEU A CA 1
ATOM 1097 C C . LEU A 1 138 ? 0.176 6.616 -18.013 1.00 55.25 138 LEU A C 1
ATOM 1099 O O . LEU A 1 138 ? -0.292 7.743 -18.189 1.00 55.25 138 LEU A O 1
ATOM 1103 N N . SER A 1 139 ? -0.405 5.529 -18.514 1.00 53.03 139 SER A N 1
ATOM 1104 C CA . SER A 1 139 ? -1.684 5.583 -19.218 1.00 53.03 139 SER A CA 1
ATOM 1105 C C . SER A 1 139 ? -2.841 5.894 -18.260 1.00 53.03 139 SER A C 1
ATOM 1107 O O . SER A 1 139 ? -3.677 6.731 -18.594 1.00 53.03 139 SER A O 1
ATOM 1109 N N . ASN A 1 140 ? -2.826 5.324 -17.049 1.00 50.97 140 ASN A N 1
ATOM 1110 C CA . ASN A 1 140 ? -3.892 5.477 -16.053 1.00 50.97 140 ASN A CA 1
ATOM 1111 C C . ASN A 1 140 ? -3.750 6.730 -15.179 1.00 50.97 140 ASN A C 1
ATOM 1113 O O . ASN A 1 140 ? -4.760 7.310 -14.784 1.00 50.97 140 ASN A O 1
ATOM 1117 N N . LEU A 1 141 ? -2.530 7.249 -15.000 1.00 50.94 141 LEU A N 1
ATOM 1118 C CA . LEU A 1 141 ? -2.306 8.568 -14.388 1.00 50.94 141 LEU A CA 1
ATOM 1119 C C . LEU A 1 141 ? -2.852 9.727 -15.248 1.00 50.94 141 LEU A C 1
ATOM 1121 O O . LEU A 1 141 ? -2.946 10.860 -14.791 1.00 50.94 141 LEU A O 1
ATOM 1125 N N . LYS A 1 142 ? -3.305 9.486 -16.486 1.00 43.00 142 LYS A N 1
ATOM 1126 C CA . LYS A 1 142 ? -4.068 10.496 -17.242 1.00 43.00 142 LYS A CA 1
ATOM 1127 C C . LYS A 1 142 ? -5.454 10.779 -16.657 1.00 43.00 142 LYS A C 1
ATOM 1129 O O . LYS A 1 142 ? -6.055 11.796 -17.012 1.00 43.00 142 LYS A O 1
ATOM 1134 N N . CYS A 1 143 ? -5.970 9.923 -15.774 1.00 38.03 143 CYS A N 1
ATOM 1135 C CA . CYS A 1 143 ? -7.239 10.166 -15.108 1.00 38.03 143 CYS A CA 1
ATOM 1136 C C . CYS A 1 143 ? -7.048 11.242 -14.025 1.00 38.03 143 CYS A C 1
ATOM 1138 O O . CYS A 1 143 ? -6.638 10.962 -12.899 1.00 38.03 143 CYS A O 1
ATOM 1140 N N . LYS A 1 144 ? -7.355 12.502 -14.372 1.00 34.75 144 LYS A N 1
ATOM 1141 C CA . LYS A 1 144 ? -7.289 13.690 -13.490 1.00 34.75 144 LYS A CA 1
ATOM 1142 C C . LYS A 1 144 ? -8.000 13.519 -12.130 1.00 34.75 144 LYS A C 1
ATOM 1144 O O . LYS A 1 144 ? -7.808 14.355 -11.250 1.00 34.75 144 LYS A O 1
ATOM 1149 N N . SER A 1 145 ? -8.826 12.486 -11.945 1.00 37.38 145 SER A N 1
ATOM 1150 C CA . SER A 1 145 ? -9.517 12.196 -10.685 1.00 37.38 145 SER A CA 1
ATOM 1151 C C . SER A 1 145 ? -8.610 11.586 -9.607 1.00 37.38 145 SER A C 1
ATOM 1153 O O . SER A 1 145 ? -8.799 11.915 -8.438 1.00 37.38 145 SER A O 1
ATOM 1155 N N . GLN A 1 146 ? -7.581 10.796 -9.955 1.00 38.53 146 GLN A N 1
ATOM 1156 C CA . GLN A 1 146 ? -6.666 10.213 -8.953 1.00 38.53 146 GLN A CA 1
ATOM 1157 C C . GLN A 1 146 ? -5.829 11.284 -8.236 1.00 38.53 146 GLN A C 1
ATOM 1159 O O . GLN A 1 146 ? -5.629 11.213 -7.026 1.00 38.53 146 GLN A O 1
ATOM 1164 N N . TYR A 1 147 ? -5.429 12.341 -8.949 1.00 34.50 147 TYR A N 1
ATOM 1165 C CA . TYR A 1 147 ? -4.717 13.482 -8.358 1.00 34.50 147 TYR A CA 1
ATOM 1166 C C . TYR A 1 147 ? -5.593 14.345 -7.445 1.00 34.50 147 TYR A C 1
ATOM 1168 O O . TYR A 1 147 ? -5.071 15.069 -6.599 1.00 34.50 147 TYR A O 1
ATOM 1176 N N . ARG A 1 148 ? -6.923 14.290 -7.596 1.00 26.20 148 ARG A N 1
ATOM 1177 C CA . ARG A 1 148 ? -7.841 15.070 -6.757 1.00 26.20 148 ARG A CA 1
ATOM 1178 C C . ARG A 1 148 ? -8.040 14.421 -5.381 1.00 26.20 148 ARG A C 1
ATOM 1180 O O . ARG A 1 148 ? -8.135 15.147 -4.402 1.00 26.20 148 ARG A O 1
ATOM 1187 N N . LEU A 1 149 ? -7.992 13.087 -5.299 1.00 29.23 149 LEU A N 1
ATOM 1188 C CA . LEU A 1 149 ? -7.994 12.339 -4.031 1.00 29.23 149 LEU A CA 1
ATOM 1189 C C . LEU A 1 149 ? -6.662 12.451 -3.270 1.00 29.23 149 LEU A C 1
ATOM 1191 O O . LEU A 1 149 ? -6.665 12.516 -2.046 1.00 29.23 149 LEU A O 1
ATOM 1195 N N . LEU A 1 150 ? -5.530 12.570 -3.975 1.00 31.50 150 LEU A N 1
ATOM 1196 C CA . LEU A 1 150 ? -4.218 12.821 -3.355 1.00 31.50 150 LEU A CA 1
ATOM 1197 C C . LEU A 1 150 ? -4.101 14.213 -2.710 1.00 31.50 150 LEU A C 1
ATOM 1199 O O . LEU A 1 150 ? -3.312 14.389 -1.788 1.00 31.50 150 LEU A O 1
ATOM 1203 N N . LYS A 1 151 ? -4.909 15.197 -3.133 1.00 24.66 151 LYS A N 1
ATOM 1204 C CA . LYS A 1 151 ? -4.962 16.514 -2.474 1.00 24.66 151 LYS A CA 1
ATOM 1205 C C . LYS A 1 151 ? -5.704 16.504 -1.132 1.00 24.66 151 LYS A C 1
ATOM 1207 O O . LYS A 1 151 ? -5.490 17.418 -0.346 1.00 24.66 151 LYS A O 1
ATOM 1212 N N . CYS A 1 152 ? -6.516 15.485 -0.844 1.00 22.84 152 CYS A N 1
ATOM 1213 C CA . CYS A 1 152 ? -7.174 15.338 0.460 1.00 22.84 152 CYS A CA 1
ATOM 1214 C C . CYS A 1 152 ? -6.261 14.720 1.534 1.00 22.84 152 CYS A C 1
ATOM 1216 O O . CYS A 1 152 ? -6.623 14.734 2.702 1.00 22.84 152 CYS A O 1
ATOM 1218 N N . LEU A 1 153 ? -5.073 14.228 1.161 1.00 29.12 153 LEU A N 1
ATOM 1219 C CA . LEU A 1 153 ? -4.060 13.699 2.081 1.00 29.12 153 LEU A CA 1
ATOM 1220 C C . LEU A 1 153 ? -2.922 14.703 2.340 1.00 29.12 153 LEU A C 1
ATOM 1222 O O . LEU A 1 153 ? -1.788 14.303 2.582 1.00 29.12 153 LEU A O 1
ATOM 1226 N N . HIS A 1 154 ? -3.207 16.012 2.332 1.00 27.58 154 HIS A N 1
ATOM 1227 C CA . HIS A 1 154 ? -2.362 16.969 3.059 1.00 27.58 154 HIS A CA 1
ATOM 1228 C C . HIS A 1 154 ? -2.561 16.742 4.568 1.00 27.58 154 HIS A C 1
ATOM 1230 O O . HIS A 1 154 ? -3.209 17.526 5.254 1.00 27.58 154 HIS A O 1
ATOM 1236 N N . CYS A 1 155 ? -2.045 15.620 5.071 1.00 25.56 155 CYS A N 1
ATOM 1237 C CA . CYS A 1 155 ? -1.825 15.410 6.492 1.00 25.56 155 CYS A CA 1
ATOM 1238 C C . CYS A 1 155 ? -0.461 16.053 6.811 1.00 25.56 155 CYS A C 1
ATOM 1240 O O . CYS A 1 155 ? 0.539 15.599 6.254 1.00 25.56 155 CYS A O 1
ATOM 1242 N N . PRO A 1 156 ? -0.380 17.114 7.636 1.00 24.66 156 PRO A N 1
ATOM 1243 C CA . PRO A 1 156 ? 0.849 17.899 7.830 1.00 24.66 156 PRO A CA 1
ATOM 1244 C C . PRO A 1 156 ? 2.015 17.190 8.544 1.00 24.66 156 PRO A C 1
ATOM 1246 O O . PRO A 1 156 ? 2.975 17.856 8.909 1.00 24.66 156 PRO A O 1
ATOM 1249 N N . TRP A 1 157 ? 1.946 15.881 8.796 1.00 29.27 157 TRP A N 1
ATOM 1250 C CA . TRP A 1 157 ? 2.717 15.237 9.871 1.00 29.27 157 TRP A CA 1
ATOM 1251 C C . TRP A 1 157 ? 3.713 14.162 9.420 1.00 29.27 157 TRP A C 1
ATOM 1253 O O . TRP A 1 157 ? 4.212 13.414 10.250 1.00 29.27 157 TRP A O 1
ATOM 1263 N N . MET A 1 158 ? 4.036 14.080 8.128 1.00 24.50 158 MET A N 1
ATOM 1264 C CA . MET A 1 158 ? 5.185 13.293 7.659 1.00 24.50 158 MET A CA 1
ATOM 1265 C C . MET A 1 158 ? 6.357 14.235 7.360 1.00 24.50 158 MET A C 1
ATOM 1267 O O . MET A 1 158 ? 6.554 14.653 6.220 1.00 24.50 158 MET A O 1
ATOM 1271 N N . SER A 1 159 ? 7.088 14.611 8.412 1.00 30.81 159 SER A N 1
ATOM 1272 C CA . SER A 1 159 ? 8.446 15.179 8.376 1.00 30.81 159 SER A CA 1
ATOM 1273 C C . SER A 1 159 ? 9.322 14.375 9.321 1.00 30.81 159 SER A C 1
ATOM 1275 O O . SER A 1 159 ? 8.842 14.134 10.449 1.00 30.81 159 SER A O 1
#

Secondary structure (DSSP, 8-state):
-PPEEP--HHHHHHHHHHHHHHHHHHHTSHHHHHHHGGGHHHHHHHHHHHHTT---EE-TTTEE-TTT----TT-SEE---S-EEE-TTS-B-TTS--SEEE-GGGGSSSPPPTTPPPPPTT--TTTEETTTTEEHHHHHTT-TTHHHHHGGG--TT--

Foldseek 3Di:
DFDWDDPDPVLCVQLVVQLVVQLVVLCPDPVSCVVQPPCSSVVSSVVSCVVSVNDTDTDPQAEDEPPVDQAPPNYNYYDYPDKQAAELQQDGDPPDHHPDIDDCVVALPHQDDQDDDQHHPPHGVCQPPPPPRDGPVNVNSVPPVVNVVVVVPPPVPDD

Sequence (159 aa):
MLLLIILLQSLLEKIAPTWMSISLGMTNDQETDKAFGWVLEMYGYAVASSLHGVQHIRRKDFMLQPTWDLEVGKKFIIHCTYGCDYNMKGELTYGKIGEWHFDKRSYLSGPPPRNLSLPPPGVPESVCTKKGQRCQLLSNLKCKSQYRLLKCLHCPWMS

Organism: NCBI:txid561372

Radius of gyration: 18.16 Å; chains: 1; bounding box: 41×28×51 Å

InterPro domains:
  IPR044845 Glycosyltransferase HPAT/SRGT1-like [PTHR31485] (6-130)
  IPR056508 Hydroxyproline O-arabinosyltransferase-like domain [PF23452] (7-124)

pLDDT: mean 75.31, std 20.36, range [22.84, 96.81]